Protein AF-A0A2D0I6L8-F1 (afdb_monomer_lite)

Structure (mmCIF, N/CA/C/O backbone):
data_AF-A0A2D0I6L8-F1
#
_entry.id   AF-A0A2D0I6L8-F1
#
loop_
_atom_site.group_PDB
_atom_site.id
_atom_site.type_symbol
_atom_site.label_atom_id
_atom_site.label_alt_id
_atom_site.label_comp_id
_atom_site.label_asym_id
_atom_site.label_entity_id
_atom_site.label_seq_id
_atom_site.pdbx_PDB_ins_code
_atom_site.Cartn_x
_atom_site.Cartn_y
_atom_site.Cartn_z
_atom_site.occupancy
_atom_site.B_iso_or_equiv
_atom_site.auth_seq_id
_atom_site.auth_comp_id
_atom_site.auth_asym_id
_atom_site.auth_atom_id
_atom_site.pdbx_PDB_model_num
ATOM 1 N N . MET A 1 1 ? 11.964 -3.777 -2.155 1.00 69.31 1 MET A N 1
ATOM 2 C CA . MET A 1 1 ? 10.539 -3.359 -2.108 1.00 69.31 1 MET A CA 1
ATOM 3 C C . MET A 1 1 ? 10.474 -1.842 -2.115 1.00 69.31 1 MET A C 1
ATOM 5 O O . MET A 1 1 ? 11.414 -1.243 -1.599 1.00 69.31 1 MET A O 1
ATOM 9 N N . PRO A 1 2 ? 9.468 -1.226 -2.755 1.00 75.12 2 PRO A N 1
ATOM 10 C CA . PRO A 1 2 ? 9.414 0.223 -2.886 1.00 75.12 2 PRO A CA 1
ATOM 11 C C . PRO A 1 2 ? 9.049 0.871 -1.541 1.00 75.12 2 PRO A C 1
ATOM 13 O O . PRO A 1 2 ? 8.243 0.297 -0.807 1.00 75.12 2 PRO A O 1
ATOM 16 N N . PRO A 1 3 ? 9.636 2.034 -1.212 1.00 79.44 3 PRO A N 1
ATOM 17 C CA . PRO A 1 3 ? 9.169 2.836 -0.087 1.00 79.44 3 PRO A CA 1
ATOM 18 C C . PRO A 1 3 ? 7.751 3.362 -0.366 1.00 79.44 3 PRO A C 1
ATOM 20 O O . PRO A 1 3 ? 7.336 3.445 -1.523 1.00 79.44 3 PRO A O 1
ATOM 23 N N . LEU A 1 4 ? 7.026 3.741 0.688 1.00 86.94 4 LEU A N 1
ATOM 24 C CA . LEU A 1 4 ? 5.649 4.264 0.673 1.00 86.94 4 LEU A CA 1
ATOM 25 C C . LEU A 1 4 ? 4.573 3.262 0.233 1.00 86.94 4 LEU A C 1
ATOM 27 O O . LEU A 1 4 ? 3.420 3.647 0.039 1.00 86.94 4 LEU A O 1
ATOM 31 N N . LEU A 1 5 ? 4.912 1.980 0.093 1.00 88.38 5 LEU A N 1
ATOM 32 C CA . LEU A 1 5 ? 3.985 0.961 -0.391 1.00 88.38 5 LEU A CA 1
ATOM 33 C C . LEU A 1 5 ? 2.753 0.811 0.520 1.00 88.38 5 LEU A C 1
ATOM 35 O O . LEU A 1 5 ? 1.629 0.727 0.024 1.00 88.38 5 LEU A O 1
ATOM 3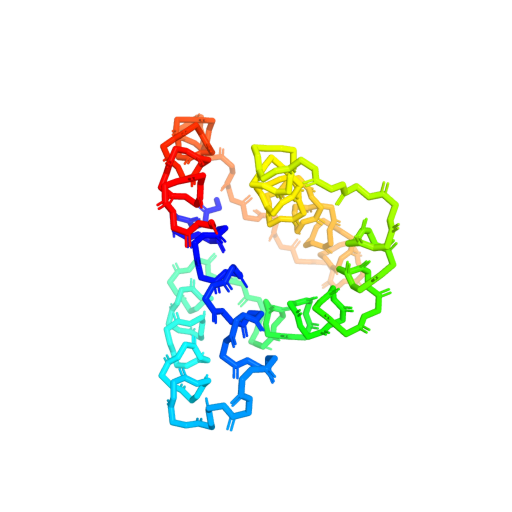9 N N . ALA A 1 6 ? 2.937 0.803 1.842 1.00 90.19 6 ALA A N 1
ATOM 40 C CA . ALA A 1 6 ? 1.832 0.687 2.790 1.00 90.19 6 ALA A CA 1
ATOM 41 C C . ALA A 1 6 ? 1.005 1.974 2.855 1.00 90.19 6 ALA A C 1
ATOM 43 O O . ALA A 1 6 ? -0.221 1.910 2.952 1.00 90.19 6 ALA A O 1
ATOM 44 N N . V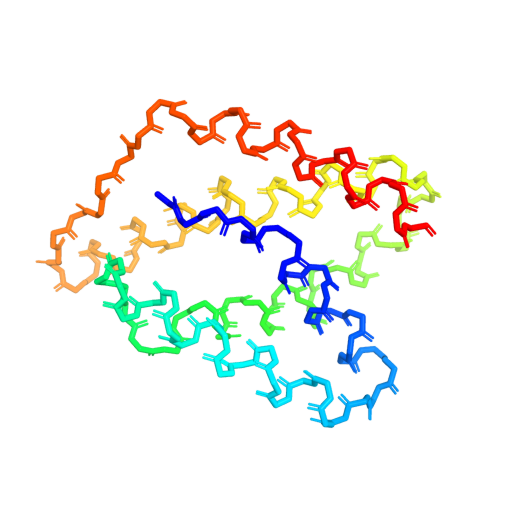AL A 1 7 ? 1.651 3.139 2.745 1.00 91.06 7 VAL A N 1
ATOM 45 C CA . VAL A 1 7 ? 0.949 4.433 2.682 1.00 91.06 7 VAL A CA 1
ATOM 46 C C . VAL A 1 7 ? 0.087 4.517 1.423 1.00 91.06 7 VAL A C 1
ATOM 48 O O . VAL A 1 7 ? -1.077 4.908 1.501 1.00 91.06 7 VAL A O 1
ATOM 51 N N . LEU A 1 8 ? 0.617 4.096 0.272 1.00 91.31 8 LEU A N 1
ATOM 52 C CA . LEU A 1 8 ? -0.138 4.024 -0.978 1.00 91.31 8 LEU A CA 1
ATOM 53 C C . LEU A 1 8 ? -1.260 2.992 -0.906 1.00 91.31 8 LEU A C 1
ATOM 55 O O . LEU A 1 8 ? -2.345 3.260 -1.411 1.00 91.31 8 LEU A O 1
ATOM 59 N N . PHE A 1 9 ? -1.042 1.853 -0.245 1.00 92.88 9 PHE A N 1
ATOM 60 C CA . PHE A 1 9 ? -2.099 0.870 -0.012 1.00 92.88 9 PHE A CA 1
ATOM 61 C C . PHE A 1 9 ? -3.241 1.454 0.828 1.00 92.88 9 PHE A C 1
ATOM 63 O O . PHE A 1 9 ? -4.410 1.341 0.453 1.00 92.88 9 PHE A O 1
ATOM 70 N N . PHE A 1 10 ? -2.913 2.141 1.925 1.00 92.62 10 PHE A N 1
ATOM 71 C CA . PHE A 1 10 ? -3.896 2.831 2.756 1.00 92.62 10 PHE A CA 1
ATOM 72 C C . PHE A 1 10 ? -4.644 3.919 1.970 1.00 92.62 10 PHE A C 1
ATOM 74 O O . PHE A 1 10 ? -5.875 3.972 1.996 1.00 92.62 10 PHE A O 1
ATOM 81 N N . ALA A 1 11 ? -3.920 4.756 1.220 1.00 91.00 11 ALA A N 1
ATOM 82 C CA . ALA A 1 11 ? -4.514 5.795 0.384 1.00 91.00 11 ALA A CA 1
ATOM 83 C C . ALA A 1 11 ? -5.431 5.201 -0.696 1.00 91.00 11 ALA A C 1
ATOM 85 O O . ALA A 1 11 ? -6.530 5.712 -0.913 1.00 91.00 11 ALA A O 1
ATOM 86 N N . TYR A 1 12 ? -5.009 4.104 -1.333 1.00 92.50 12 TYR A N 1
ATOM 87 C CA . TYR A 1 12 ? -5.786 3.377 -2.335 1.00 92.50 12 TYR A CA 1
ATOM 88 C C . TYR A 1 12 ? -7.095 2.859 -1.738 1.00 92.50 12 TYR A C 1
ATOM 90 O O . TYR A 1 12 ? -8.169 3.114 -2.283 1.00 92.50 12 TYR A O 1
ATOM 98 N N . HIS A 1 13 ? -7.016 2.192 -0.583 1.00 92.00 13 HIS A N 1
ATOM 99 C CA . HIS A 1 13 ? -8.185 1.687 0.127 1.00 92.00 13 HIS A CA 1
ATOM 100 C C . HIS A 1 13 ? -9.153 2.820 0.508 1.00 92.00 13 HIS A C 1
ATOM 102 O O . HIS A 1 13 ? -10.352 2.731 0.241 1.00 92.00 13 HIS A O 1
ATOM 108 N N . ASN A 1 14 ? -8.635 3.916 1.066 1.00 90.62 14 ASN A N 1
ATOM 109 C CA . ASN A 1 14 ? -9.434 5.075 1.467 1.00 90.62 14 ASN A CA 1
ATOM 110 C C . ASN A 1 14 ? -10.111 5.755 0.261 1.00 90.62 14 ASN A C 1
ATOM 112 O O . ASN A 1 14 ? -11.291 6.101 0.326 1.00 90.62 14 ASN A O 1
ATOM 116 N N . ALA A 1 15 ? -9.395 5.914 -0.859 1.00 89.81 15 ALA A N 1
ATOM 117 C CA . ALA A 1 15 ? -9.945 6.474 -2.094 1.00 89.81 15 ALA A CA 1
ATOM 118 C C . ALA A 1 15 ? -11.043 5.581 -2.691 1.00 89.81 15 ALA A C 1
ATOM 120 O O . ALA A 1 15 ? -12.078 6.091 -3.126 1.00 89.81 15 ALA A O 1
ATOM 121 N N . LEU A 1 16 ? -10.844 4.259 -2.659 1.00 88.38 16 LEU A N 1
ATOM 122 C CA . LEU A 1 16 ? -11.822 3.281 -3.128 1.00 88.38 16 LEU A CA 1
ATOM 123 C C . LEU A 1 16 ? -13.085 3.278 -2.252 1.00 88.38 16 LEU A C 1
ATOM 125 O O . LEU A 1 16 ? -14.192 3.299 -2.785 1.00 88.38 16 LEU A O 1
ATOM 129 N N . SER A 1 17 ? -12.918 3.313 -0.926 1.00 86.56 17 SER A N 1
ATOM 130 C CA . SER A 1 17 ? -14.015 3.350 0.053 1.00 86.56 17 SER A CA 1
ATOM 131 C C . SER A 1 17 ? -14.850 4.633 -0.052 1.00 86.56 17 SER A C 1
ATOM 133 O O . SER A 1 17 ? -16.076 4.596 -0.010 1.00 86.56 17 SER A O 1
ATOM 135 N N . LYS A 1 18 ? -14.201 5.782 -0.287 1.00 88.44 18 LYS A N 1
ATOM 136 C CA . LYS A 1 18 ? -14.871 7.085 -0.463 1.00 88.44 18 LYS A CA 1
ATOM 137 C C . LYS A 1 18 ? -15.401 7.333 -1.879 1.00 88.44 18 LYS A C 1
ATOM 139 O O . LYS A 1 18 ? -15.843 8.444 -2.1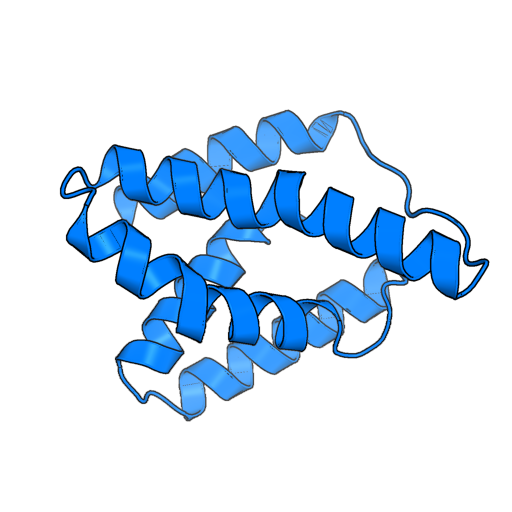61 1.00 88.44 18 LYS A O 1
ATOM 144 N N . HIS A 1 19 ? -15.319 6.348 -2.779 1.00 85.56 19 HIS A N 1
ATOM 145 C CA . HIS A 1 19 ? -15.665 6.488 -4.200 1.00 85.56 19 HIS A CA 1
ATOM 146 C C . HIS A 1 19 ? -14.985 7.687 -4.895 1.00 85.56 19 HIS A C 1
ATOM 148 O O . HIS A 1 19 ? -15.507 8.244 -5.862 1.00 85.56 19 HIS A O 1
ATOM 154 N N . ASN A 1 20 ? -13.797 8.089 -4.429 1.00 88.12 20 ASN A N 1
ATOM 155 C CA . ASN A 1 20 ? -13.058 9.209 -5.001 1.00 88.12 20 ASN A CA 1
ATOM 156 C C . ASN A 1 20 ? -12.229 8.735 -6.203 1.00 88.12 20 ASN A C 1
ATOM 158 O O . ASN A 1 20 ? -11.050 8.396 -6.079 1.00 88.12 20 ASN A O 1
ATOM 162 N N . LEU A 1 21 ? -12.866 8.722 -7.376 1.00 86.62 21 LEU A N 1
ATOM 163 C CA . LEU A 1 21 ? -12.275 8.241 -8.629 1.00 86.62 21 LEU A CA 1
ATOM 164 C C . LEU A 1 21 ? -11.023 9.024 -9.047 1.00 86.62 21 LEU A C 1
ATOM 166 O O . LEU A 1 21 ? -10.081 8.431 -9.568 1.00 86.62 21 LEU A O 1
ATOM 170 N N . PHE A 1 22 ? -10.987 10.335 -8.798 1.00 88.25 22 PHE A N 1
ATOM 171 C CA . PHE A 1 22 ? -9.839 11.169 -9.159 1.00 88.25 22 PHE A CA 1
ATOM 172 C C . PHE A 1 22 ? -8.611 10.829 -8.308 1.00 88.25 22 PHE A C 1
ATOM 174 O O . PHE A 1 22 ? -7.527 10.597 -8.840 1.00 88.25 22 PHE A O 1
ATOM 181 N N . GLY A 1 23 ? -8.800 10.707 -6.988 1.00 87.88 23 GLY A N 1
ATOM 182 C CA . GLY A 1 23 ? -7.739 10.255 -6.086 1.00 87.88 23 GLY A CA 1
ATOM 183 C C . GLY A 1 23 ? -7.247 8.851 -6.440 1.00 87.88 23 GLY A C 1
ATOM 184 O O . GLY A 1 23 ? -6.043 8.613 -6.497 1.00 87.88 23 GLY A O 1
ATOM 185 N N . LEU A 1 24 ? -8.171 7.940 -6.759 1.00 89.50 24 LEU A N 1
ATOM 186 C CA . LEU A 1 24 ? -7.843 6.576 -7.169 1.00 89.50 24 LEU A CA 1
ATOM 187 C C . LEU A 1 24 ? -6.996 6.544 -8.452 1.00 89.50 24 LEU A C 1
ATOM 189 O O . LEU A 1 24 ? -6.034 5.784 -8.521 1.00 89.50 24 LEU A O 1
ATOM 193 N N . MET A 1 25 ? -7.323 7.378 -9.448 1.00 89.88 25 MET A N 1
ATOM 194 C CA . MET A 1 25 ? -6.554 7.471 -10.694 1.00 89.88 25 MET A CA 1
ATOM 195 C C . MET A 1 25 ? -5.112 7.918 -10.423 1.00 89.88 25 MET A C 1
ATOM 197 O O . MET A 1 25 ? -4.178 7.284 -10.909 1.00 89.88 25 MET A O 1
ATOM 201 N N . ILE A 1 26 ? -4.922 8.962 -9.608 1.00 91.75 26 ILE A N 1
ATOM 202 C CA . ILE A 1 26 ? -3.584 9.457 -9.247 1.00 91.75 26 ILE A CA 1
ATOM 203 C C . ILE A 1 26 ? -2.777 8.362 -8.542 1.00 91.75 26 ILE A C 1
ATOM 205 O O . ILE A 1 26 ? -1.627 8.113 -8.902 1.00 91.75 26 ILE A O 1
ATOM 209 N N . ILE A 1 27 ? -3.386 7.674 -7.572 1.00 92.44 27 ILE A N 1
ATOM 210 C CA . ILE A 1 27 ? -2.721 6.600 -6.824 1.00 92.44 27 ILE A CA 1
ATOM 211 C C . ILE A 1 27 ? -2.365 5.432 -7.750 1.00 92.44 27 ILE A C 1
ATOM 213 O O . ILE A 1 27 ? -1.267 4.894 -7.645 1.00 92.44 27 ILE A O 1
ATOM 217 N N . MET A 1 28 ? -3.241 5.064 -8.693 1.00 89.44 28 MET A N 1
ATOM 218 C CA . MET A 1 28 ? -2.926 4.042 -9.696 1.00 89.44 28 MET A CA 1
ATOM 219 C C . MET A 1 28 ? -1.722 4.434 -10.553 1.00 89.44 28 MET A C 1
ATOM 221 O O . MET A 1 28 ? -0.833 3.611 -10.743 1.00 89.44 28 MET A O 1
ATOM 225 N N . VAL A 1 29 ? -1.647 5.682 -11.024 1.00 91.38 29 VAL A N 1
ATOM 226 C CA . VAL A 1 29 ? -0.482 6.157 -11.790 1.00 91.38 29 VAL A CA 1
ATOM 227 C C . VAL A 1 29 ? 0.793 6.075 -10.948 1.00 91.38 29 VAL A C 1
ATOM 229 O O . VAL A 1 29 ? 1.801 5.563 -11.427 1.00 91.38 29 VAL A O 1
ATOM 232 N N . MET A 1 30 ? 0.751 6.503 -9.682 1.00 90.19 30 MET A N 1
ATOM 233 C CA . MET A 1 30 ? 1.901 6.394 -8.774 1.00 90.19 30 MET A CA 1
ATOM 234 C C . MET A 1 30 ? 2.348 4.943 -8.558 1.00 90.19 30 MET A C 1
ATOM 236 O O . MET A 1 30 ? 3.546 4.664 -8.547 1.00 90.19 30 MET A O 1
ATOM 240 N N . LEU A 1 31 ? 1.400 4.013 -8.424 1.00 89.81 31 LEU A N 1
ATOM 241 C CA . LEU A 1 31 ? 1.699 2.587 -8.294 1.00 89.81 31 LEU A CA 1
ATOM 242 C C . LEU A 1 31 ? 2.370 2.028 -9.551 1.00 89.81 31 LEU A C 1
ATOM 244 O O . LEU A 1 31 ? 3.376 1.333 -9.437 1.00 89.81 31 LEU A O 1
ATOM 248 N N . LEU A 1 32 ? 1.881 2.387 -10.740 1.00 88.25 32 LEU A N 1
ATOM 249 C CA . LEU A 1 32 ? 2.486 1.960 -12.005 1.00 88.25 32 LEU A CA 1
ATOM 250 C C . LEU A 1 32 ? 3.911 2.507 -12.186 1.00 88.25 32 LEU A C 1
ATOM 252 O O . LEU A 1 32 ? 4.782 1.795 -12.681 1.00 88.25 32 LEU A O 1
ATOM 256 N N . VAL A 1 33 ? 4.175 3.746 -11.756 1.00 88.69 33 VAL A N 1
ATOM 257 C CA . VAL A 1 33 ? 5.533 4.322 -11.772 1.00 88.69 33 VAL A CA 1
ATOM 258 C C . VAL A 1 33 ? 6.468 3.530 -10.853 1.00 88.69 33 VAL A C 1
ATOM 260 O O . VAL A 1 33 ? 7.562 3.153 -11.270 1.00 88.69 33 VAL A O 1
ATOM 263 N N . LEU A 1 34 ? 6.028 3.205 -9.634 1.00 85.56 34 LEU A N 1
ATOM 264 C CA . LEU A 1 34 ? 6.819 2.395 -8.698 1.00 85.56 34 LEU A CA 1
ATOM 265 C C . LEU A 1 34 ? 7.088 0.979 -9.215 1.00 85.56 34 LEU A C 1
ATOM 267 O O . LEU A 1 34 ? 8.171 0.430 -8.994 1.00 85.56 34 LEU A O 1
ATOM 271 N N . GLU A 1 35 ? 6.109 0.375 -9.888 1.00 84.12 35 GLU A N 1
ATOM 272 C CA . GLU A 1 35 ? 6.283 -0.923 -10.537 1.00 84.12 35 GLU A CA 1
ATOM 273 C C . GLU A 1 35 ? 7.352 -0.865 -11.628 1.00 84.12 35 GLU A C 1
ATOM 275 O O . GLU A 1 35 ? 8.237 -1.726 -11.651 1.00 84.12 35 GLU A O 1
ATOM 280 N N . ALA A 1 36 ? 7.304 0.167 -12.477 1.00 83.12 36 ALA A N 1
ATOM 281 C CA . ALA A 1 36 ? 8.256 0.366 -13.564 1.00 83.12 36 ALA A CA 1
ATOM 282 C C . ALA A 1 36 ? 9.691 0.564 -13.050 1.00 83.12 36 ALA A C 1
ATOM 284 O O . ALA A 1 36 ? 10.620 -0.035 -13.588 1.00 83.12 36 ALA A O 1
ATOM 285 N N . GLU A 1 37 ? 9.882 1.336 -11.976 1.00 82.12 37 GLU A N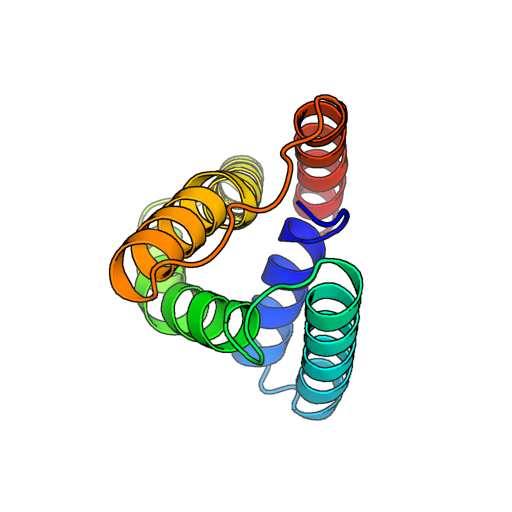 1
ATOM 286 C CA . GLU A 1 37 ? 11.214 1.572 -11.398 1.00 82.12 37 GLU A CA 1
ATOM 287 C C . GLU A 1 37 ? 11.835 0.326 -10.756 1.00 82.12 37 GLU A C 1
ATOM 289 O O . GLU A 1 37 ? 13.056 0.166 -10.741 1.00 82.12 37 GLU A O 1
ATOM 294 N N . LYS A 1 38 ? 11.011 -0.551 -10.175 1.00 76.75 38 LYS A N 1
ATOM 295 C CA . LYS A 1 38 ? 11.485 -1.732 -9.435 1.00 76.75 38 LYS A CA 1
ATOM 296 C C . LYS A 1 38 ? 11.409 -3.031 -10.236 1.00 76.75 38 LYS A C 1
ATOM 298 O O . LYS A 1 38 ? 11.785 -4.076 -9.705 1.00 76.75 38 LYS A O 1
ATOM 303 N N . GLY A 1 39 ? 10.956 -2.968 -11.489 1.00 73.31 39 GLY A N 1
ATOM 304 C CA . GLY A 1 39 ? 10.846 -4.123 -12.379 1.00 73.31 39 GLY A CA 1
ATOM 305 C C . GLY A 1 39 ? 9.763 -5.118 -11.957 1.00 73.31 39 GLY A C 1
ATOM 306 O O . GLY A 1 39 ? 9.899 -6.313 -12.215 1.00 73.31 39 GLY A O 1
ATOM 307 N N . PHE A 1 40 ? 8.712 -4.653 -11.274 1.00 79.06 40 PHE A N 1
ATOM 308 C CA . PHE A 1 40 ? 7.547 -5.495 -10.996 1.00 79.06 40 PHE A CA 1
ATOM 309 C C . PHE A 1 40 ? 6.693 -5.665 -12.256 1.00 79.06 40 PHE A C 1
ATOM 311 O O . PHE A 1 40 ? 6.779 -4.890 -13.207 1.00 79.06 40 PHE A O 1
ATOM 318 N N . TRP A 1 41 ? 5.844 -6.692 -12.259 1.00 77.25 41 TRP A N 1
ATOM 319 C CA . TRP A 1 41 ? 4.914 -6.909 -13.359 1.00 77.25 41 TRP A CA 1
ATOM 320 C C . TRP A 1 41 ? 3.844 -5.815 -13.394 1.00 77.25 41 TRP A C 1
ATOM 322 O O . TRP A 1 41 ? 3.308 -5.431 -12.351 1.00 77.25 41 TRP A O 1
ATOM 332 N N . PHE A 1 42 ? 3.525 -5.347 -14.599 1.00 81.06 42 PHE A N 1
ATOM 333 C CA . PHE A 1 42 ? 2.585 -4.253 -14.817 1.00 81.06 42 PHE A CA 1
ATOM 334 C C . PHE A 1 42 ? 1.199 -4.571 -14.238 1.00 81.06 42 PHE A C 1
ATOM 336 O O . PHE A 1 42 ? 0.568 -5.562 -14.604 1.00 81.06 42 PHE A O 1
ATOM 343 N N . GLY A 1 43 ? 0.722 -3.718 -13.335 1.00 83.06 43 GLY A N 1
ATOM 344 C CA . GLY A 1 43 ? -0.574 -3.835 -12.672 1.00 83.06 43 GLY A CA 1
ATOM 345 C C . GLY A 1 43 ? -0.631 -4.876 -11.551 1.00 83.06 43 GLY A C 1
ATOM 346 O O . GLY A 1 43 ? -1.702 -5.079 -10.975 1.00 83.06 43 GLY A O 1
ATOM 347 N N . SER A 1 44 ? 0.481 -5.534 -11.208 1.00 86.44 44 SER A N 1
ATOM 348 C CA . SER A 1 44 ? 0.517 -6.545 -10.141 1.00 86.44 44 SER A CA 1
ATOM 349 C C . SER A 1 44 ? 0.131 -5.977 -8.772 1.00 86.44 44 SER A C 1
ATOM 351 O O . SER A 1 44 ? -0.681 -6.580 -8.065 1.00 86.44 44 SER A O 1
ATOM 353 N N . THR A 1 45 ? 0.645 -4.798 -8.416 1.00 88.56 45 THR A N 1
ATOM 354 C CA . THR A 1 45 ? 0.313 -4.082 -7.174 1.00 88.56 45 THR A CA 1
ATOM 355 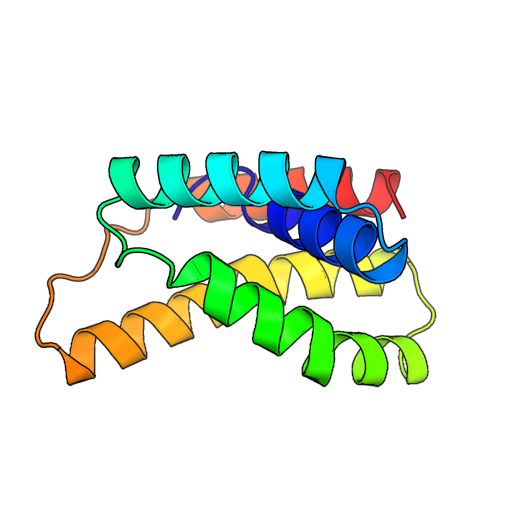C C . THR A 1 45 ? -1.140 -3.636 -7.170 1.00 88.56 45 THR A C 1
ATOM 357 O O . THR A 1 45 ? -1.820 -3.792 -6.160 1.00 88.56 45 THR A O 1
ATOM 360 N N . VAL A 1 46 ? -1.649 -3.143 -8.304 1.00 90.25 46 VAL A N 1
ATOM 361 C CA . VAL A 1 46 ? -3.031 -2.663 -8.424 1.00 90.25 46 VAL A CA 1
ATOM 362 C C . VAL A 1 46 ? -4.008 -3.815 -8.219 1.00 90.25 46 VAL A C 1
ATOM 364 O O . VAL A 1 46 ? -4.936 -3.700 -7.416 1.00 90.25 46 VAL A O 1
ATOM 367 N N . VAL A 1 47 ? -3.784 -4.952 -8.885 1.00 90.31 47 VAL A N 1
ATOM 368 C CA . VAL A 1 47 ? -4.605 -6.159 -8.705 1.00 90.31 47 VAL A CA 1
ATOM 369 C C . VAL A 1 47 ? -4.534 -6.641 -7.257 1.00 90.31 47 VAL A C 1
ATOM 371 O O . VAL A 1 47 ? -5.572 -6.884 -6.638 1.00 90.31 47 VAL A O 1
ATOM 374 N N . PHE A 1 48 ? -3.329 -6.719 -6.689 1.00 91.25 48 PHE A N 1
ATOM 375 C CA . PHE A 1 48 ? -3.120 -7.148 -5.309 1.00 91.25 48 PHE A CA 1
ATOM 376 C C . PHE A 1 48 ? -3.850 -6.241 -4.302 1.00 91.25 48 PHE A C 1
ATOM 378 O O . PHE A 1 48 ? -4.615 -6.727 -3.466 1.00 91.25 48 PHE A O 1
ATOM 385 N N . PHE A 1 49 ? -3.711 -4.920 -4.424 1.00 92.38 49 PHE A N 1
ATOM 386 C CA . PHE A 1 49 ? -4.382 -3.951 -3.552 1.00 92.38 49 PHE A CA 1
ATOM 387 C C . PHE A 1 49 ? -5.893 -3.951 -3.731 1.00 92.38 49 PHE A C 1
ATOM 389 O O . PHE A 1 49 ? -6.615 -3.802 -2.743 1.00 92.38 49 PHE A O 1
ATOM 396 N N . THR A 1 50 ? -6.385 -4.167 -4.952 1.00 90.88 50 THR A N 1
ATOM 397 C CA . THR A 1 50 ? -7.822 -4.306 -5.218 1.00 90.88 50 THR A CA 1
ATOM 398 C C . THR A 1 50 ? -8.390 -5.522 -4.491 1.00 90.88 50 THR A C 1
ATOM 400 O O . THR A 1 50 ? -9.414 -5.413 -3.812 1.00 90.88 50 THR A O 1
ATOM 403 N N . LEU A 1 51 ? -7.717 -6.676 -4.585 1.00 92.31 51 LEU A N 1
ATOM 404 C CA . LEU A 1 51 ? -8.143 -7.906 -3.915 1.00 92.31 51 LEU A CA 1
ATOM 405 C C . LEU A 1 51 ? -8.154 -7.741 -2.394 1.00 92.31 51 LEU A C 1
ATOM 407 O O . LEU A 1 51 ? -9.151 -8.066 -1.745 1.00 92.31 51 LEU A O 1
ATOM 411 N N . LEU A 1 52 ? -7.082 -7.186 -1.825 1.00 92.81 52 LEU A N 1
ATOM 412 C CA . LEU A 1 52 ? -7.004 -6.955 -0.386 1.00 92.81 52 LEU A CA 1
ATOM 413 C C . LEU A 1 52 ? -8.062 -5.963 0.096 1.00 92.81 52 LEU A C 1
ATOM 415 O O . LEU A 1 52 ? -8.794 -6.262 1.041 1.00 92.81 52 LEU A O 1
ATOM 419 N N . SER A 1 53 ? -8.180 -4.815 -0.573 1.00 90.69 53 SER A N 1
ATOM 420 C CA . SER A 1 53 ? -9.117 -3.755 -0.187 1.00 90.69 53 SER A CA 1
ATOM 421 C C . SER A 1 53 ? -10.568 -4.215 -0.259 1.00 90.69 53 SER A C 1
ATOM 423 O O . SER A 1 53 ? -11.374 -3.793 0.564 1.00 90.69 53 SER A O 1
ATOM 425 N N . ARG A 1 54 ? -10.912 -5.074 -1.227 1.00 89.94 54 ARG A N 1
ATOM 426 C CA . ARG A 1 54 ? -12.293 -5.520 -1.443 1.00 89.94 54 ARG A CA 1
ATOM 427 C C . ARG A 1 54 ? -12.684 -6.739 -0.612 1.00 89.94 54 ARG A C 1
ATOM 429 O O . ARG A 1 54 ? -13.840 -6.832 -0.211 1.00 89.94 54 ARG A O 1
ATOM 436 N N . TYR A 1 55 ? -11.765 -7.676 -0.374 1.00 91.00 55 TYR A N 1
ATOM 437 C CA . TYR A 1 55 ? -12.104 -8.962 0.251 1.00 91.00 55 TYR A CA 1
ATOM 438 C C . TYR A 1 55 ? -11.521 -9.161 1.649 1.00 91.00 55 TYR A C 1
ATOM 440 O O . TYR A 1 55 ? -12.138 -9.852 2.462 1.00 91.00 55 TYR A O 1
ATOM 448 N N . VAL A 1 56 ? -10.345 -8.594 1.929 1.00 91.50 56 VAL A N 1
ATOM 449 C CA . VAL A 1 56 ? -9.602 -8.851 3.172 1.00 91.50 56 VAL A CA 1
ATOM 450 C C . VAL A 1 56 ? -9.864 -7.753 4.198 1.00 91.50 56 VAL A C 1
ATOM 452 O O . VAL A 1 56 ? -10.361 -8.051 5.281 1.00 91.50 56 VAL A O 1
ATOM 455 N N . ILE A 1 57 ? -9.616 -6.489 3.842 1.00 90.50 57 ILE A N 1
ATOM 456 C CA . ILE A 1 57 ? -9.788 -5.340 4.745 1.00 90.50 57 ILE A CA 1
ATOM 457 C C . ILE A 1 57 ? -11.184 -5.262 5.388 1.00 90.50 57 ILE A C 1
ATOM 459 O O . ILE A 1 57 ? -11.230 -5.211 6.616 1.00 90.50 57 ILE A O 1
ATOM 463 N N . PRO A 1 58 ? -12.319 -5.358 4.659 1.00 88.62 58 PRO A N 1
ATOM 464 C CA . PRO A 1 58 ? -13.635 -5.224 5.293 1.00 88.62 58 PRO A CA 1
ATOM 465 C C . PRO A 1 58 ? -13.920 -6.322 6.326 1.00 88.62 58 PRO A C 1
ATOM 467 O O . PRO A 1 58 ? -14.631 -6.087 7.298 1.00 88.62 58 PRO A O 1
ATOM 470 N N . LYS A 1 59 ? -13.347 -7.523 6.158 1.00 90.44 59 LYS A N 1
ATOM 471 C CA . LYS A 1 59 ? -13.471 -8.602 7.151 1.00 90.44 59 LYS A CA 1
ATOM 472 C C . LYS A 1 59 ? -12.628 -8.330 8.393 1.00 90.44 59 LYS A C 1
ATOM 474 O O . LYS A 1 59 ? -13.039 -8.672 9.496 1.00 90.44 59 LYS A O 1
ATOM 479 N N . ILE A 1 60 ? -11.457 -7.724 8.219 1.00 89.56 60 ILE A N 1
ATOM 480 C CA . ILE A 1 60 ? -10.568 -7.370 9.328 1.00 89.56 60 ILE A CA 1
ATOM 481 C C . ILE A 1 60 ? -11.163 -6.221 10.144 1.00 89.56 60 ILE A C 1
ATOM 483 O O . ILE A 1 60 ? -11.184 -6.309 11.369 1.00 89.56 60 ILE A O 1
ATOM 487 N N . GLU A 1 61 ? -11.703 -5.191 9.489 1.00 87.75 61 GLU A N 1
ATOM 488 C CA . GLU A 1 61 ? -12.339 -4.042 10.156 1.00 87.75 61 GLU A CA 1
ATOM 489 C C . GLU A 1 61 ? -13.534 -4.446 11.028 1.00 87.75 61 GLU A C 1
ATOM 491 O O . GLU A 1 61 ? -13.793 -3.837 12.065 1.00 87.75 61 GLU A O 1
ATOM 496 N N . GLN A 1 62 ? -14.244 -5.514 10.653 1.00 87.50 62 GLN A N 1
ATOM 497 C CA . GLN A 1 62 ? -15.332 -6.063 11.465 1.00 87.50 62 GLN A CA 1
ATOM 498 C C . GLN A 1 62 ? -14.843 -6.689 12.780 1.00 87.50 62 GLN A C 1
ATOM 500 O O . GLN A 1 62 ? -15.580 -6.689 13.767 1.00 87.50 62 GLN A O 1
ATOM 505 N N . ILE A 1 63 ? -13.615 -7.214 12.806 1.00 91.31 63 ILE A N 1
ATOM 506 C CA . ILE A 1 63 ? -13.047 -7.943 13.950 1.00 91.31 63 ILE A CA 1
ATOM 507 C C . ILE A 1 63 ? -12.197 -7.010 14.822 1.00 91.31 63 ILE A C 1
ATOM 509 O O . ILE A 1 63 ? -12.236 -7.089 16.051 1.00 91.31 63 ILE A O 1
ATOM 513 N N . ILE A 1 64 ? -11.427 -6.114 14.202 1.00 88.38 64 ILE A N 1
ATOM 514 C CA . ILE A 1 64 ? -10.413 -5.296 14.867 1.00 88.38 64 ILE A CA 1
ATOM 515 C C . ILE A 1 64 ? -10.844 -3.833 14.861 1.00 88.38 64 ILE A C 1
ATOM 517 O O . ILE A 1 64 ? -10.898 -3.183 13.825 1.00 88.38 64 ILE A O 1
ATOM 521 N N . ARG A 1 65 ? -11.089 -3.291 16.059 1.00 82.38 65 ARG A N 1
ATOM 522 C CA . ARG A 1 65 ? -11.491 -1.886 16.253 1.00 82.38 65 ARG A CA 1
ATOM 523 C C . ARG A 1 65 ? -10.342 -0.945 16.623 1.00 82.38 65 ARG A C 1
ATOM 525 O O . ARG A 1 65 ? -10.536 0.265 16.683 1.00 82.38 65 ARG A O 1
ATOM 532 N N . CYS A 1 66 ? -9.154 -1.475 16.917 1.00 89.00 66 CYS A N 1
ATOM 533 C CA . CYS A 1 66 ? -8.016 -0.654 17.322 1.00 89.00 66 CYS A CA 1
ATOM 534 C C . CYS A 1 66 ? -7.338 -0.014 16.102 1.00 89.00 66 CYS A C 1
ATOM 536 O O . CYS A 1 66 ? -6.872 -0.716 15.204 1.00 89.00 66 CYS A O 1
ATOM 538 N N . ARG A 1 67 ? -7.226 1.320 16.115 1.00 86.06 67 ARG A N 1
ATOM 539 C CA . ARG A 1 67 ? -6.602 2.123 15.049 1.00 86.06 67 ARG A CA 1
ATOM 540 C C . ARG A 1 67 ? -5.143 1.749 14.794 1.00 86.06 67 ARG A C 1
ATOM 542 O O . ARG A 1 67 ? -4.754 1.509 13.656 1.00 86.06 67 ARG A O 1
ATOM 549 N N . ALA A 1 68 ? -4.355 1.617 15.862 1.00 87.44 68 ALA A N 1
ATOM 550 C CA . ALA A 1 68 ? -2.955 1.211 15.763 1.00 87.44 68 ALA A CA 1
ATOM 551 C C . ALA A 1 68 ? -2.812 -0.227 15.233 1.00 87.44 68 ALA A C 1
ATOM 553 O O . ALA A 1 68 ? -1.922 -0.507 14.436 1.00 87.44 68 ALA A O 1
ATOM 554 N N . CYS A 1 69 ? -3.718 -1.137 15.611 1.00 90.06 69 CYS A N 1
ATOM 555 C CA . CYS A 1 69 ? -3.719 -2.494 15.063 1.00 90.06 69 CYS A CA 1
ATOM 556 C C . CYS A 1 69 ? -4.036 -2.495 13.564 1.00 90.06 69 CYS A C 1
ATOM 558 O O . CYS A 1 69 ? -3.367 -3.197 12.813 1.00 90.06 69 CYS A O 1
ATOM 560 N N . MET A 1 70 ? -4.997 -1.680 13.116 1.00 89.50 70 MET A N 1
ATOM 561 C CA . MET A 1 70 ? -5.283 -1.532 11.687 1.00 89.50 70 MET A CA 1
ATOM 562 C C . MET A 1 70 ? -4.062 -1.018 10.922 1.00 89.50 70 MET A C 1
ATOM 564 O O . MET A 1 70 ? -3.706 -1.609 9.907 1.00 89.50 70 MET A O 1
ATOM 568 N N . ALA A 1 71 ? -3.359 -0.002 11.435 1.00 89.38 71 ALA A N 1
ATOM 569 C CA . ALA A 1 71 ? -2.120 0.485 10.820 1.00 89.38 71 ALA A CA 1
ATOM 570 C C . ALA A 1 71 ? -1.056 -0.622 10.681 1.00 89.38 71 ALA A C 1
ATOM 572 O O . ALA A 1 71 ? -0.463 -0.779 9.613 1.00 89.38 71 ALA A O 1
ATOM 573 N N . ALA A 1 72 ? -0.862 -1.445 11.719 1.00 91.12 72 ALA A N 1
ATOM 574 C CA . ALA A 1 72 ? 0.066 -2.579 11.669 1.00 91.12 72 ALA A CA 1
ATOM 575 C C . ALA A 1 72 ? -0.345 -3.612 10.610 1.00 91.12 72 ALA A C 1
ATOM 577 O O . ALA A 1 72 ? 0.505 -4.157 9.907 1.00 91.12 72 ALA A O 1
ATOM 578 N N . ILE A 1 73 ? -1.649 -3.852 10.457 1.00 91.94 73 ILE A N 1
ATOM 579 C CA . ILE A 1 73 ? -2.183 -4.765 9.445 1.00 91.94 73 ILE A CA 1
ATOM 580 C C . ILE A 1 73 ? -1.976 -4.205 8.042 1.00 91.94 73 ILE A C 1
ATOM 582 O O . ILE A 1 73 ? -1.545 -4.952 7.170 1.00 91.94 73 ILE A O 1
ATOM 586 N N . PHE A 1 74 ? -2.213 -2.911 7.810 1.00 91.12 74 PHE A N 1
ATOM 587 C CA . PHE A 1 74 ? -1.927 -2.285 6.516 1.00 91.12 74 PHE A CA 1
ATOM 588 C C . PHE A 1 74 ? -0.456 -2.469 6.123 1.00 91.12 74 PHE A C 1
ATOM 590 O O . PHE A 1 74 ? -0.180 -2.898 5.005 1.00 91.12 74 PHE A O 1
ATOM 597 N N . VAL A 1 75 ? 0.480 -2.242 7.050 1.00 91.75 75 VAL A N 1
ATOM 598 C CA . VAL A 1 75 ? 1.917 -2.460 6.806 1.00 91.75 75 VAL A CA 1
ATOM 599 C C . VAL A 1 75 ? 2.239 -3.941 6.582 1.00 91.75 75 VAL A C 1
ATOM 601 O O . VAL A 1 75 ? 2.960 -4.275 5.642 1.00 91.75 75 VAL A O 1
ATOM 604 N N . GLY A 1 76 ? 1.675 -4.844 7.387 1.00 90.38 76 GLY A N 1
ATOM 605 C CA . GLY A 1 76 ? 1.869 -6.292 7.249 1.00 90.38 76 GLY A CA 1
ATOM 606 C C . GLY A 1 76 ? 1.301 -6.872 5.945 1.00 90.38 76 GLY A C 1
ATOM 607 O O . GLY A 1 76 ? 1.889 -7.759 5.326 1.00 90.38 76 GLY A O 1
ATOM 608 N N . LEU A 1 77 ? 0.172 -6.354 5.473 1.00 91.31 77 LEU A N 1
ATOM 609 C CA . LEU A 1 77 ? -0.406 -6.758 4.193 1.00 91.31 77 LEU A CA 1
ATOM 610 C C . LEU A 1 77 ? 0.356 -6.143 3.016 1.00 91.31 77 LEU A C 1
ATOM 612 O O . LEU A 1 77 ? 0.587 -6.809 2.008 1.00 91.31 77 LEU A O 1
ATOM 616 N N . ALA A 1 78 ? 0.778 -4.887 3.140 1.00 90.06 78 ALA A N 1
ATOM 617 C CA . ALA A 1 78 ? 1.515 -4.222 2.079 1.00 90.06 78 ALA A CA 1
ATOM 618 C C . ALA A 1 78 ? 2.895 -4.846 1.878 1.00 90.06 78 ALA A C 1
ATOM 620 O O . ALA A 1 78 ? 3.270 -5.084 0.744 1.00 90.06 78 ALA A O 1
ATOM 621 N N . TYR A 1 79 ? 3.646 -5.146 2.937 1.00 88.56 79 TYR A N 1
ATOM 622 C CA . TYR A 1 79 ? 5.022 -5.620 2.792 1.00 88.56 79 TYR A CA 1
ATOM 623 C C . TYR A 1 79 ? 5.143 -7.154 2.785 1.00 88.56 79 TYR A C 1
ATOM 625 O O . TYR A 1 79 ? 5.355 -7.714 1.706 1.00 88.56 79 TYR A O 1
ATOM 633 N N . PRO A 1 80 ? 5.022 -7.876 3.921 1.00 89.31 80 PRO A N 1
ATOM 634 C CA . PRO A 1 80 ? 5.240 -9.320 3.925 1.00 89.31 80 PRO A CA 1
ATOM 635 C C . PRO A 1 80 ? 4.281 -10.086 3.009 1.00 89.31 80 PRO A C 1
ATOM 637 O O . PRO A 1 80 ? 4.717 -11.000 2.307 1.00 89.31 80 PRO A O 1
ATOM 640 N N . LEU A 1 81 ? 2.999 -9.709 2.952 1.00 90.75 81 LEU A N 1
ATOM 641 C CA . LEU A 1 81 ? 2.054 -10.416 2.084 1.00 90.75 81 LEU A CA 1
ATOM 642 C C . LEU A 1 81 ? 2.278 -10.107 0.594 1.00 90.75 81 LEU A C 1
ATOM 644 O O . LEU A 1 81 ? 2.198 -11.021 -0.226 1.00 90.75 81 LEU A O 1
ATOM 648 N N . TYR A 1 82 ? 2.622 -8.868 0.226 1.00 88.31 82 TYR A N 1
ATOM 649 C CA . TYR A 1 82 ? 3.002 -8.563 -1.159 1.00 88.31 82 TYR A CA 1
ATOM 650 C C . TYR A 1 82 ? 4.293 -9.275 -1.563 1.00 88.31 82 TYR A C 1
ATOM 652 O O . TYR A 1 82 ? 4.412 -9.754 -2.688 1.00 88.31 82 TYR A O 1
ATOM 660 N N . TRP A 1 83 ? 5.253 -9.406 -0.643 1.00 87.19 83 TRP A N 1
ATOM 661 C CA . TRP A 1 83 ? 6.469 -10.176 -0.895 1.00 87.19 83 TRP A CA 1
ATOM 662 C C . TRP A 1 83 ? 6.141 -11.626 -1.239 1.00 87.19 83 TRP A C 1
ATOM 664 O O . TRP A 1 83 ? 6.636 -12.154 -2.235 1.00 87.19 83 TRP A O 1
ATOM 674 N N . PHE A 1 84 ? 5.255 -12.242 -0.453 1.00 87.81 84 PHE A N 1
ATOM 675 C CA . PHE A 1 84 ? 4.775 -13.593 -0.711 1.00 87.81 84 PHE A CA 1
ATOM 676 C C . PHE A 1 84 ? 4.064 -13.697 -2.068 1.00 87.81 84 PHE A C 1
ATOM 678 O O . PHE A 1 84 ? 4.318 -14.631 -2.828 1.00 87.81 84 PHE A O 1
ATOM 685 N N . PHE A 1 85 ? 3.229 -12.712 -2.405 1.00 87.75 85 PHE A N 1
ATOM 686 C CA . PHE A 1 85 ? 2.553 -12.642 -3.699 1.00 87.75 85 PHE A CA 1
ATOM 687 C C . PHE A 1 85 ? 3.546 -12.577 -4.868 1.00 87.75 85 PHE A C 1
ATOM 689 O O . PHE A 1 85 ? 3.457 -13.383 -5.792 1.00 87.75 85 PHE A O 1
ATOM 696 N N . VAL A 1 86 ? 4.538 -11.684 -4.811 1.00 84.38 86 VAL A N 1
ATOM 697 C CA . VAL A 1 86 ? 5.560 -11.566 -5.863 1.00 84.38 86 VAL A CA 1
ATOM 698 C C . VAL A 1 86 ? 6.418 -12.826 -5.948 1.00 84.38 86 VAL A C 1
ATOM 700 O O . VAL A 1 86 ? 6.723 -13.280 -7.048 1.00 84.38 86 VAL A O 1
ATOM 703 N N . TRP A 1 87 ? 6.780 -13.432 -4.814 1.00 85.00 87 TRP A N 1
ATOM 704 C CA . TRP A 1 87 ? 7.504 -14.703 -4.800 1.00 85.00 87 TRP A CA 1
ATOM 705 C C . TRP A 1 87 ? 6.711 -15.812 -5.505 1.00 85.00 87 TRP A C 1
ATOM 707 O O . TRP A 1 87 ? 7.264 -16.513 -6.354 1.00 85.00 87 TRP A O 1
ATOM 717 N N . PHE A 1 88 ? 5.413 -15.930 -5.213 1.00 85.75 88 PHE A N 1
ATOM 718 C CA . PHE A 1 88 ? 4.523 -16.910 -5.839 1.00 85.75 88 PHE A CA 1
ATOM 719 C C . PHE A 1 88 ? 4.385 -16.686 -7.352 1.00 85.75 88 PHE A C 1
ATOM 721 O O . PHE A 1 88 ? 4.561 -17.619 -8.138 1.00 85.75 88 PHE A O 1
ATOM 728 N N . VAL A 1 89 ? 4.143 -15.441 -7.775 1.00 82.69 89 VAL A N 1
ATOM 729 C CA . VAL A 1 89 ? 4.036 -15.075 -9.196 1.00 82.69 89 VAL A CA 1
ATOM 730 C C . VAL A 1 89 ? 5.357 -15.334 -9.924 1.00 82.69 89 VAL A C 1
ATOM 732 O O . VAL A 1 89 ? 5.365 -15.966 -10.977 1.00 82.69 89 VAL A O 1
ATOM 735 N N . ASN A 1 90 ? 6.496 -14.948 -9.349 1.00 81.88 90 ASN A N 1
ATOM 736 C CA . ASN A 1 90 ? 7.798 -15.170 -9.980 1.00 81.88 90 ASN A CA 1
ATOM 737 C C . ASN A 1 90 ? 8.143 -16.655 -10.125 1.00 81.88 90 ASN A C 1
ATOM 739 O O . ASN A 1 90 ? 8.796 -17.028 -11.097 1.00 81.88 90 ASN A O 1
ATOM 743 N N . LYS A 1 91 ? 7.686 -17.517 -9.206 1.00 82.38 91 LYS A N 1
ATOM 744 C CA . LYS A 1 91 ? 7.820 -18.975 -9.353 1.00 82.38 91 LYS A CA 1
ATOM 745 C C . LYS A 1 91 ? 6.974 -19.524 -10.498 1.00 82.38 91 LYS A C 1
ATOM 747 O O . LYS A 1 91 ? 7.452 -20.401 -11.210 1.00 82.38 91 LYS A O 1
ATOM 752 N N . LEU A 1 92 ? 5.766 -18.997 -10.694 1.00 82.44 92 LEU A N 1
ATOM 753 C CA . LEU A 1 92 ? 4.896 -19.376 -11.812 1.00 82.44 92 LEU A CA 1
ATOM 754 C C . LEU A 1 92 ? 5.442 -18.911 -13.170 1.00 82.44 92 LEU A C 1
ATOM 756 O O . LEU A 1 92 ? 5.350 -19.652 -14.143 1.00 82.44 92 LEU A O 1
ATOM 760 N N . PHE A 1 93 ? 6.027 -17.713 -13.231 1.00 76.62 93 PHE A N 1
ATOM 761 C CA . PHE A 1 93 ? 6.500 -17.093 -14.477 1.00 76.62 93 PHE A CA 1
ATOM 762 C C . PHE A 1 93 ? 8.016 -17.212 -14.718 1.00 76.62 93 PHE A C 1
ATOM 764 O O . PHE A 1 93 ? 8.513 -16.662 -15.696 1.00 76.62 93 PHE A O 1
ATOM 771 N N . LEU A 1 94 ? 8.752 -17.928 -13.855 1.00 74.69 94 LEU A N 1
ATOM 772 C CA . LEU A 1 94 ? 10.214 -18.114 -13.931 1.00 74.69 94 LEU A CA 1
ATOM 773 C C . LEU A 1 94 ? 11.009 -16.790 -13.989 1.00 74.69 94 LEU A C 1
ATOM 775 O O . LEU A 1 94 ? 12.050 -16.700 -14.637 1.00 74.69 94 LEU A O 1
ATOM 779 N N . LEU A 1 95 ? 10.526 -15.756 -13.298 1.00 73.12 95 LEU A N 1
ATOM 780 C CA . LEU A 1 95 ? 11.136 -14.424 -13.287 1.00 73.12 95 LEU A CA 1
ATOM 781 C C . LEU A 1 95 ? 12.178 -14.276 -12.170 1.00 73.12 95 LEU A C 1
ATOM 783 O O . LEU A 1 95 ? 12.112 -14.931 -11.125 1.00 73.12 95 LEU A O 1
ATOM 787 N N . SER A 1 96 ? 13.130 -13.362 -12.369 1.00 70.88 96 SER A N 1
ATOM 788 C CA . SER A 1 96 ? 14.107 -12.989 -11.346 1.00 70.88 96 SER A CA 1
ATOM 789 C C . SER A 1 96 ? 13.425 -12.314 -10.156 1.00 70.88 96 SER A C 1
ATOM 791 O O . SER A 1 96 ? 12.629 -11.389 -10.318 1.00 70.88 96 SER A O 1
ATOM 793 N N . LEU A 1 97 ? 13.765 -12.754 -8.945 1.00 68.00 97 LEU A N 1
ATOM 794 C CA . LEU A 1 97 ? 13.255 -12.150 -7.719 1.00 68.00 97 LEU A CA 1
ATOM 795 C C . LEU A 1 97 ? 13.806 -10.726 -7.545 1.00 68.00 97 LEU A C 1
ATOM 797 O O . LEU A 1 97 ? 15.016 -10.527 -7.676 1.00 68.00 97 LEU A O 1
ATOM 801 N N . PRO A 1 98 ? 12.952 -9.744 -7.210 1.00 68.62 98 PRO A N 1
ATOM 802 C CA . PRO A 1 98 ? 13.417 -8.401 -6.906 1.00 68.62 98 PRO A CA 1
ATOM 803 C C . PRO A 1 98 ? 14.270 -8.415 -5.634 1.00 68.62 98 PRO A C 1
ATOM 805 O O . PRO A 1 98 ? 13.971 -9.12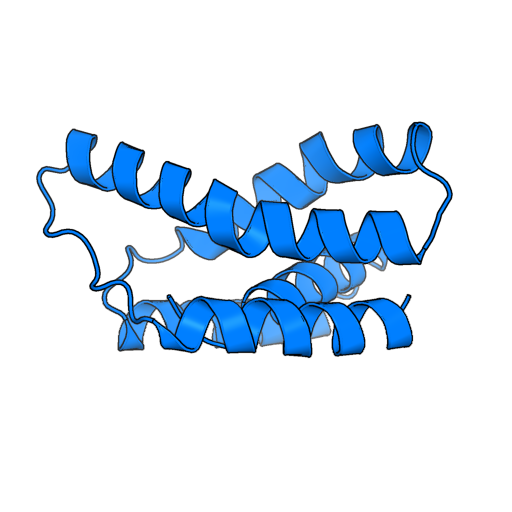8 -4.672 1.00 68.62 98 PRO A O 1
ATOM 808 N N . GLN A 1 99 ? 15.324 -7.600 -5.621 1.00 67.81 99 GLN A N 1
ATOM 809 C CA . GLN A 1 99 ? 16.236 -7.507 -4.485 1.00 67.81 99 GLN A CA 1
ATOM 810 C C . GLN A 1 99 ? 15.525 -6.911 -3.257 1.00 67.81 99 GLN A C 1
ATOM 812 O O . GLN A 1 99 ? 14.815 -5.897 -3.328 1.00 67.81 99 GLN A O 1
ATOM 817 N N . ILE A 1 100 ? 15.699 -7.578 -2.117 1.00 68.31 100 ILE A N 1
ATOM 818 C CA . ILE A 1 100 ? 15.235 -7.122 -0.808 1.00 68.31 100 ILE A CA 1
ATOM 819 C C . ILE A 1 100 ? 16.397 -6.372 -0.171 1.00 68.31 100 ILE A C 1
ATOM 821 O O . ILE A 1 100 ? 17.466 -6.941 0.025 1.00 68.31 100 ILE A O 1
ATOM 825 N N . ASP A 1 101 ? 16.172 -5.104 0.144 1.00 76.44 101 ASP A N 1
ATOM 826 C CA . ASP A 1 101 ? 17.133 -4.275 0.858 1.00 76.44 101 ASP A CA 1
ATOM 827 C C . ASP A 1 101 ? 16.810 -4.285 2.362 1.00 76.44 101 ASP A C 1
ATOM 829 O O . ASP A 1 101 ? 15.640 -4.285 2.753 1.00 76.44 101 ASP A O 1
ATOM 833 N N . TRP A 1 102 ? 17.829 -4.272 3.218 1.00 77.31 102 TRP A N 1
ATOM 834 C CA . TRP A 1 102 ? 17.678 -4.226 4.674 1.00 77.31 102 TRP A CA 1
ATOM 835 C C . TRP A 1 102 ? 16.920 -2.976 5.155 1.00 77.31 102 TRP A C 1
ATOM 837 O O . TRP A 1 102 ? 16.192 -3.025 6.149 1.00 77.31 102 TRP A O 1
ATOM 847 N N . HIS A 1 103 ? 17.003 -1.873 4.402 1.00 83.06 103 HIS A N 1
ATOM 848 C CA . HIS A 1 103 ? 16.292 -0.620 4.689 1.00 83.06 103 HIS A CA 1
ATOM 849 C C . HIS A 1 103 ? 14.759 -0.762 4.708 1.00 83.06 103 HIS A C 1
ATOM 851 O O . HIS A 1 103 ? 14.066 0.098 5.251 1.00 83.06 103 HIS A O 1
ATOM 857 N N . ILE A 1 104 ? 14.211 -1.859 4.172 1.00 83.50 104 ILE A N 1
ATOM 858 C CA . ILE A 1 104 ? 12.768 -2.122 4.157 1.00 83.50 104 ILE A CA 1
ATOM 859 C C . ILE A 1 104 ? 12.181 -2.154 5.571 1.00 83.50 104 ILE A C 1
ATOM 861 O O . ILE A 1 104 ? 11.084 -1.638 5.770 1.00 83.50 104 ILE A O 1
ATOM 865 N N . LEU A 1 105 ? 12.898 -2.696 6.562 1.00 84.19 105 LEU A N 1
ATOM 866 C CA . LEU A 1 105 ? 12.403 -2.731 7.943 1.00 84.19 105 LEU A CA 1
ATOM 867 C C . LEU A 1 105 ? 12.176 -1.313 8.488 1.00 84.19 105 LEU A C 1
ATOM 869 O O . LEU A 1 105 ? 11.168 -1.041 9.136 1.00 84.19 105 LEU A O 1
ATOM 873 N N . LEU A 1 106 ? 13.092 -0.395 8.177 1.00 86.31 106 LEU A N 1
ATOM 874 C CA . LEU A 1 106 ? 12.991 1.003 8.580 1.00 86.31 106 LEU A CA 1
ATOM 875 C C . LEU A 1 106 ? 11.799 1.684 7.894 1.00 86.31 106 LEU A C 1
ATOM 877 O O . LEU A 1 106 ? 11.043 2.392 8.558 1.00 86.31 106 LEU A O 1
ATOM 881 N N . TYR A 1 107 ? 11.566 1.408 6.607 1.00 87.31 107 TYR A N 1
ATOM 882 C CA . TYR A 1 107 ? 10.374 1.899 5.908 1.00 87.31 107 TYR A CA 1
ATOM 883 C C . TYR A 1 107 ? 9.078 1.364 6.518 1.00 87.31 107 TYR A C 1
ATOM 885 O O . TYR A 1 107 ? 8.151 2.144 6.713 1.00 87.31 107 TYR A O 1
ATOM 893 N N . MET A 1 108 ? 9.019 0.087 6.912 1.00 88.19 108 MET A N 1
ATOM 894 C CA . MET A 1 108 ? 7.839 -0.467 7.590 1.00 88.19 108 MET A CA 1
ATOM 895 C C . MET A 1 108 ? 7.513 0.285 8.886 1.00 88.19 108 MET A C 1
ATOM 897 O O . MET A 1 108 ? 6.351 0.600 9.131 1.00 88.19 108 MET A O 1
ATOM 901 N N . VAL A 1 109 ? 8.525 0.592 9.706 1.00 90.38 109 VAL A N 1
ATOM 902 C CA . VAL A 1 109 ? 8.331 1.315 10.975 1.00 90.38 109 VAL A CA 1
ATOM 903 C C . VAL A 1 109 ? 7.876 2.755 10.730 1.00 90.38 109 VAL A C 1
ATOM 905 O O . VAL A 1 109 ? 6.929 3.214 11.368 1.00 90.38 109 VAL A O 1
ATOM 908 N N . ILE A 1 110 ? 8.508 3.462 9.788 1.00 90.56 110 ILE A N 1
ATOM 909 C CA . ILE A 1 110 ? 8.118 4.839 9.452 1.00 90.56 110 ILE A CA 1
ATOM 910 C C . ILE A 1 110 ? 6.694 4.870 8.892 1.00 90.56 110 ILE A C 1
ATOM 912 O O . ILE A 1 110 ? 5.870 5.666 9.338 1.00 90.56 110 ILE A O 1
ATOM 916 N N . GLU A 1 111 ? 6.372 3.991 7.947 1.00 90.56 111 GLU A N 1
ATOM 917 C CA . GLU A 1 111 ? 5.043 3.951 7.337 1.00 90.56 111 GLU A CA 1
ATOM 918 C C . GLU A 1 111 ? 3.965 3.526 8.325 1.00 90.56 111 GLU A C 1
ATOM 920 O O . GLU A 1 111 ? 2.856 4.051 8.270 1.00 90.56 111 GLU A O 1
ATOM 925 N N . PHE A 1 112 ? 4.294 2.651 9.278 1.00 91.44 112 PHE A N 1
ATOM 926 C CA . PHE A 1 112 ? 3.405 2.350 10.391 1.00 91.44 112 PHE A CA 1
ATOM 927 C C . PHE A 1 112 ? 3.046 3.616 11.172 1.00 91.44 112 PHE A C 1
ATOM 929 O O . PHE A 1 112 ? 1.864 3.867 11.399 1.00 91.44 112 PHE A O 1
ATOM 936 N N . MET A 1 113 ? 4.037 4.436 11.539 1.00 90.12 113 MET A N 1
ATOM 937 C CA . MET A 1 113 ? 3.786 5.694 12.250 1.00 90.12 113 MET A CA 1
ATOM 938 C C . MET A 1 113 ? 2.944 6.664 11.415 1.00 90.12 113 MET A C 1
ATOM 940 O O . MET A 1 113 ? 2.017 7.276 11.944 1.00 90.12 113 MET A O 1
ATOM 944 N N . VAL A 1 114 ? 3.228 6.778 10.113 1.00 91.62 114 VAL A N 1
ATOM 945 C CA . VAL A 1 114 ? 2.472 7.646 9.196 1.00 91.62 114 VAL A CA 1
ATOM 946 C C . VAL A 1 114 ? 1.015 7.197 9.089 1.00 91.62 114 VAL A C 1
ATOM 948 O O . VAL A 1 114 ? 0.112 8.012 9.255 1.00 91.62 114 VAL A O 1
ATOM 951 N N . ILE A 1 115 ? 0.759 5.907 8.861 1.00 90.94 115 ILE A N 1
ATOM 952 C CA . ILE A 1 115 ? -0.608 5.377 8.746 1.00 90.94 115 ILE A CA 1
ATOM 953 C C . ILE A 1 115 ? -1.339 5.485 10.085 1.00 90.94 115 ILE A C 1
ATOM 955 O O . ILE A 1 115 ? -2.499 5.886 10.111 1.00 90.94 115 ILE A O 1
ATOM 959 N N . ALA A 1 116 ? -0.665 5.187 11.199 1.00 89.31 116 ALA A N 1
ATOM 960 C CA . ALA A 1 116 ? -1.243 5.328 12.532 1.00 89.31 116 ALA A CA 1
ATOM 961 C C . ALA A 1 116 ? -1.651 6.777 12.846 1.00 89.31 116 ALA A C 1
ATOM 963 O O . ALA A 1 116 ? -2.628 6.980 13.560 1.00 89.31 116 ALA A O 1
ATOM 964 N N . ALA A 1 117 ? -0.943 7.773 12.302 1.00 88.25 117 ALA A N 1
ATOM 965 C CA . ALA A 1 117 ? -1.310 9.183 12.424 1.00 88.25 117 ALA A CA 1
ATOM 966 C C . ALA A 1 117 ? -2.457 9.610 11.482 1.00 88.25 117 ALA A C 1
ATOM 968 O O . ALA A 1 117 ? -3.121 10.608 11.753 1.00 88.25 117 ALA A O 1
ATOM 969 N N . LEU A 1 118 ? -2.686 8.887 10.379 1.00 85.75 118 LEU A N 1
ATOM 970 C CA . LEU A 1 118 ? -3.702 9.205 9.365 1.00 85.75 118 LEU A CA 1
ATOM 971 C C . LEU A 1 118 ? -5.059 8.496 9.578 1.00 85.75 118 LEU A C 1
ATOM 973 O O . LEU A 1 118 ? -6.029 8.874 8.915 1.00 85.75 118 LEU A O 1
ATOM 977 N N . ILE A 1 119 ? -5.127 7.482 10.454 1.00 82.50 119 ILE A N 1
ATOM 978 C CA . ILE A 1 119 ? -6.332 6.690 10.806 1.00 82.50 119 ILE A CA 1
ATOM 979 C C . ILE A 1 119 ? -7.132 7.315 11.965 1.00 82.50 119 ILE A C 1
ATOM 981 O O . ILE A 1 119 ? -8.370 7.430 11.836 1.00 82.50 119 ILE A O 1
#

Foldseek 3Di:
DDFCQLVLLLQCLVCVVVVVVVSNVVSLVVVQVRCVVQVHDGCLSVVLSVCCSPPPVVVVVVVDVDLLVSLLVSLCCRPVVVLVVRVVVCVVVVHDRGDDDPCVVVSSVVSSVVSSVVD

Secondary structure (DSSP, 8-state):
--TTHHHHHHHHHHHHHTT-HHHHHHHHHHHHHHHHHHTPPTTHHHHHHHHIIIIIHHHHHHH---HHHHHHHHHHIIIIIHHHHHHHHHHHHTPPPPPPPTTHHHHHHHHHHHHHHH-

Sequence (119 aa):
MPPLLAVLFFAYHNALSKHNLFGLMIIMVMLLVLEAEKGFWFGSTVVFFTLLSRYVIPKIEQIIRCRACMAAIFVGLAYPLYWFFVWFVNKLFLLSLPQIDWHILLYMVIEFMVIAALI

Radius of gyration: 13.95 Å; chains: 1; bounding box: 33×30×32 Å

pLDDT: mean 86.42, std 6.09, range [67.81, 92.88]